Protein AF-A0A1C6EQI8-F1 (afdb_monomer)

Mean predicted aligned error: 7.01 Å

Radius of gyration: 15.71 Å; Cα contacts (8 Å, |Δi|>4): 217; chains: 1; bounding box: 36×32×49 Å

Secondary structure (DSSP, 8-state):
------------SEEEEEEEEEE--SSS-EEGGGEEEEEEETTEE--EE-B-STT-B--S--EE-TT-EEEEEEEEEES-SSSPEEEEEEE--TT---EEEEEE---

pLDDT: mean 83.48, std 13.17, range [39.66, 95.19]

Solvent-accessible surface area (backbone atoms only — not comparable to full-atom values): 6459 Å² total; per-residue (Å²): 136,85,84,76,84,78,80,83,84,72,88,54,73,46,72,50,76,47,76,41,85,46,66,36,82,51,95,54,68,45,62,35,67,40,42,47,78,49,42,30,42,92,95,37,80,41,50,77,51,70,40,90,55,102,80,54,19,64,42,51,72,50,76,32,49,60,68,36,70,49,81,36,27,39,27,36,46,25,78,48,77,73,54,46,40,34,40,35,38,33,37,70,45,91,90,54,80,50,76,50,77,46,80,42,78,52,128

Nearest PDB structures (foldseek):
  1gyv-assembly1_A  TM=5.375E-01  e=1.830E-01  Mus musculus
  1gyu-assembly1_A  TM=5.396E-01  e=2.147E-01  Mus musculus
  7sqc-assembly1_O0  TM=6.510E-01  e=5.914E-01  Chlamydomonas reinhardtii
  1jpe-assembly1_A  TM=4.301E-01  e=3.470E-01  Escherichia coli
  5jzw-assembly1_H  TM=2.082E-01  e=2.126E+00  Aeromonas hydrophila

Sequence (107 aa):
MKNKKVKLDKNCEGMTIITLEVKNKDVVDVELSNIDVYPYQNHKSAECFVTTQQREVTGMISNLQRGDKKDIKIGVALENLKSPLRLEFKNIDEFQQYQVTQNINLK

Foldseek 3Di:
DDDDPDDPDDDFPFKDKDKDKDWAQDPAKDQQVQKDKWKDWPNHTWDKDADPPPVHQPPSGDIAGHGDIDIHIIMTGHNDQQTWMKMWIFRNPPVDTDIDIDIGGHD

Structure (mmCIF, N/CA/C/O backbone):
data_AF-A0A1C6EQI8-F1
#
_entry.id   AF-A0A1C6EQI8-F1
#
loop_
_atom_site.group_PDB
_atom_site.id
_atom_site.type_symbol
_atom_site.label_atom_id
_atom_site.label_alt_id
_atom_site.label_comp_id
_atom_site.label_asym_id
_atom_site.label_entity_id
_atom_site.label_seq_id
_atom_site.pdbx_PDB_ins_code
_atom_site.Cartn_x
_atom_site.Cartn_y
_atom_site.Cartn_z
_atom_site.occupancy
_atom_site.B_iso_or_equiv
_atom_site.auth_seq_id
_atom_site.auth_comp_id
_atom_site.auth_asym_id
_atom_site.auth_atom_id
_atom_site.pdbx_PDB_model_num
ATOM 1 N N . MET A 1 1 ? 20.969 8.609 29.392 1.00 40.66 1 MET A N 1
ATOM 2 C CA . MET A 1 1 ? 20.024 8.287 28.297 1.00 40.66 1 MET A CA 1
ATOM 3 C C . MET A 1 1 ? 18.663 7.976 28.913 1.00 40.66 1 MET A C 1
ATOM 5 O O . MET A 1 1 ? 18.627 7.237 29.886 1.00 40.66 1 MET A O 1
ATOM 9 N N . LYS A 1 2 ? 17.567 8.593 28.444 1.00 39.66 2 LYS A N 1
ATOM 10 C CA . LYS A 1 2 ? 16.210 8.301 28.947 1.00 39.66 2 LYS A CA 1
ATOM 11 C C . LYS A 1 2 ? 15.626 7.134 28.153 1.00 39.66 2 LYS A C 1
ATOM 13 O O . LYS A 1 2 ? 15.386 7.278 26.958 1.00 39.66 2 LYS A O 1
ATOM 18 N N . ASN A 1 3 ? 15.361 6.016 28.819 1.00 45.09 3 ASN A N 1
ATOM 19 C CA . ASN A 1 3 ? 14.634 4.899 28.223 1.00 45.09 3 ASN A CA 1
ATOM 20 C C . ASN A 1 3 ? 13.166 5.315 28.040 1.00 45.09 3 ASN A C 1
ATOM 22 O O . ASN A 1 3 ? 12.425 5.448 29.016 1.00 45.09 3 ASN A O 1
ATOM 26 N N . LYS A 1 4 ? 12.741 5.556 26.794 1.00 51.41 4 LYS A N 1
ATOM 27 C CA . LYS A 1 4 ? 11.317 5.667 26.454 1.00 51.41 4 LYS A CA 1
ATOM 28 C C . LYS A 1 4 ? 10.734 4.256 26.458 1.00 51.41 4 LYS A C 1
ATOM 30 O O . LYS A 1 4 ? 11.191 3.402 25.706 1.00 51.41 4 LYS A O 1
ATOM 35 N N . LYS A 1 5 ? 9.721 4.011 27.293 1.00 52.22 5 LYS A N 1
ATOM 36 C CA . LYS A 1 5 ? 8.895 2.805 27.172 1.00 52.22 5 LYS A CA 1
ATOM 37 C C . LYS A 1 5 ? 8.176 2.868 25.825 1.00 52.22 5 LYS A C 1
ATOM 39 O O . LYS A 1 5 ? 7.342 3.747 25.619 1.00 52.22 5 LYS A O 1
ATOM 44 N N . VAL A 1 6 ? 8.521 1.960 24.922 1.00 52.28 6 VAL A N 1
ATOM 45 C CA . VAL A 1 6 ? 7.768 1.731 23.689 1.00 52.28 6 VAL A CA 1
ATOM 46 C C . VAL A 1 6 ? 6.554 0.893 24.081 1.00 52.28 6 VAL A C 1
ATOM 48 O O . VAL A 1 6 ? 6.705 -0.229 24.558 1.00 52.28 6 VAL A O 1
ATOM 51 N N . LYS A 1 7 ? 5.351 1.463 23.970 1.00 52.03 7 LYS A N 1
ATOM 52 C CA . LYS A 1 7 ? 4.114 0.682 24.063 1.00 52.03 7 LYS A CA 1
ATOM 53 C C . LYS A 1 7 ? 3.951 -0.055 22.738 1.00 52.03 7 LYS A C 1
ATOM 55 O O . LYS A 1 7 ? 3.842 0.597 21.707 1.00 52.03 7 LYS A O 1
ATOM 60 N N . LEU A 1 8 ? 3.972 -1.381 22.794 1.00 53.94 8 LEU A N 1
ATOM 61 C CA . LEU A 1 8 ? 3.754 -2.251 21.635 1.00 53.94 8 LEU A CA 1
ATOM 62 C C . LEU A 1 8 ? 2.263 -2.559 21.417 1.00 53.94 8 LEU A C 1
ATOM 64 O O . LEU A 1 8 ? 1.874 -2.953 20.324 1.00 53.94 8 LEU A O 1
ATOM 68 N N . ASP A 1 9 ? 1.424 -2.323 22.429 1.00 57.12 9 ASP A N 1
ATOM 69 C CA . ASP A 1 9 ? -0.009 -2.601 22.368 1.00 57.12 9 ASP A CA 1
ATOM 70 C C . ASP A 1 9 ? -0.766 -1.405 21.790 1.00 57.12 9 ASP A C 1
ATOM 72 O O . ASP A 1 9 ? -1.254 -0.529 22.516 1.00 57.12 9 ASP A O 1
ATOM 76 N N . LYS A 1 10 ? -0.858 -1.354 20.462 1.00 60.16 10 LYS A N 1
ATOM 77 C CA . LYS A 1 10 ? -1.905 -0.584 19.795 1.00 60.16 10 LYS A CA 1
ATOM 78 C C . LYS A 1 10 ? -3.074 -1.533 19.552 1.00 60.16 10 LYS A C 1
ATOM 80 O O . LYS A 1 10 ? -2.949 -2.501 18.808 1.00 60.16 10 LYS A O 1
ATOM 85 N N . ASN A 1 11 ? -4.200 -1.273 20.211 1.00 65.88 11 ASN A N 1
ATOM 86 C CA . ASN A 1 11 ? -5.418 -2.053 20.010 1.00 65.88 11 ASN A CA 1
ATOM 87 C C . ASN A 1 11 ? -5.912 -1.816 18.575 1.00 65.88 11 ASN A C 1
ATOM 89 O O . ASN A 1 11 ? -6.409 -0.733 18.272 1.00 65.88 11 ASN A O 1
ATOM 93 N N . CYS A 1 12 ? -5.746 -2.805 17.698 1.00 72.44 12 CYS A N 1
ATOM 94 C CA . CYS A 1 12 ? -6.400 -2.848 16.393 1.00 72.44 12 CYS A CA 1
ATOM 95 C C . CYS A 1 12 ? -7.625 -3.768 16.481 1.00 72.44 12 CYS A C 1
ATOM 97 O O . CYS A 1 12 ? -7.609 -4.762 17.207 1.00 72.44 12 CYS A O 1
ATOM 99 N N . GLU A 1 13 ? -8.697 -3.434 15.761 1.00 82.25 13 GLU A N 1
ATOM 100 C CA . GLU A 1 13 ? -9.879 -4.303 15.655 1.00 82.25 13 GLU A CA 1
ATOM 101 C C . GLU A 1 13 ? -9.601 -5.518 14.759 1.00 82.25 13 GLU A C 1
ATOM 103 O O . GLU A 1 13 ? -10.235 -6.563 14.895 1.00 82.25 13 GLU A O 1
ATOM 108 N N . GLY A 1 14 ? -8.630 -5.401 13.853 1.00 86.94 14 GLY A N 1
ATOM 109 C CA . GLY A 1 14 ? -8.151 -6.515 13.053 1.00 86.94 14 GLY A CA 1
ATOM 110 C C . GLY A 1 14 ? -7.062 -6.110 12.074 1.00 86.94 14 GLY A C 1
ATOM 111 O O . GLY A 1 14 ? -6.417 -5.072 12.210 1.00 86.94 14 GLY A O 1
ATOM 112 N N . MET A 1 15 ? -6.858 -6.951 11.066 1.00 87.56 15 MET A N 1
ATOM 113 C CA . MET A 1 15 ? -5.860 -6.739 10.026 1.00 87.56 15 MET A CA 1
ATOM 114 C C . MET A 1 15 ? -6.402 -7.173 8.670 1.00 87.56 15 MET A C 1
ATOM 116 O O . MET A 1 15 ? -7.184 -8.120 8.581 1.00 87.56 15 MET A O 1
ATOM 120 N N . THR A 1 16 ? -5.934 -6.520 7.613 1.00 88.88 16 THR A N 1
ATOM 121 C CA . THR A 1 16 ? -6.184 -6.945 6.235 1.00 88.88 16 THR A CA 1
ATOM 122 C C . THR A 1 16 ? -4.880 -7.046 5.455 1.00 88.88 16 THR A C 1
ATOM 124 O O . THR A 1 16 ? -3.876 -6.430 5.816 1.00 88.88 16 THR A O 1
ATOM 127 N N . ILE A 1 17 ? -4.894 -7.850 4.393 1.00 90.94 17 ILE A N 1
ATOM 128 C CA . ILE A 1 17 ? -3.792 -7.961 3.439 1.00 90.94 17 ILE A CA 1
ATOM 129 C C . ILE A 1 17 ? -4.303 -7.486 2.092 1.00 90.94 17 ILE A C 1
ATOM 131 O O . ILE A 1 17 ? -5.291 -7.996 1.568 1.00 90.94 17 ILE A O 1
ATOM 135 N N . ILE A 1 18 ? -3.589 -6.527 1.527 1.00 90.44 18 ILE A N 1
ATOM 136 C CA . ILE A 1 18 ? -3.889 -5.919 0.242 1.00 90.44 18 ILE A CA 1
ATOM 137 C C . ILE A 1 18 ? -2.890 -6.484 -0.746 1.00 90.44 18 ILE A C 1
ATOM 139 O O . ILE A 1 18 ? -1.686 -6.397 -0.517 1.00 90.44 18 ILE A O 1
ATOM 143 N N . THR A 1 19 ? -3.392 -7.082 -1.822 1.00 91.50 19 THR A N 1
ATOM 144 C CA . THR A 1 19 ? -2.55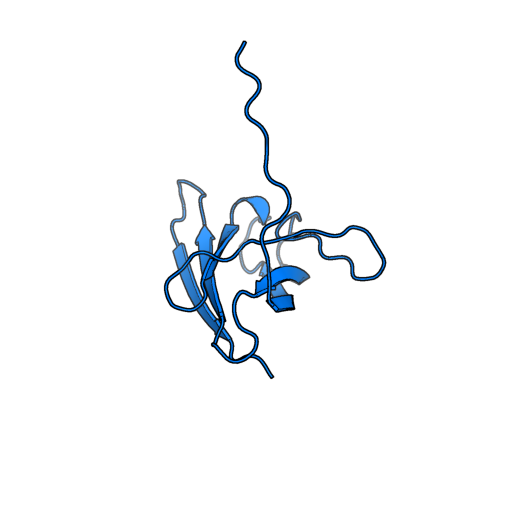3 -7.559 -2.924 1.00 91.50 19 THR A CA 1
ATOM 145 C C . THR A 1 19 ? -2.622 -6.545 -4.055 1.00 91.50 19 THR A C 1
ATOM 147 O O . THR A 1 19 ? -3.710 -6.179 -4.495 1.00 91.50 19 THR A O 1
ATOM 150 N N . LEU A 1 20 ? -1.460 -6.074 -4.487 1.00 90.06 20 LEU A N 1
ATOM 151 C CA . LEU A 1 20 ? -1.274 -5.096 -5.545 1.00 90.06 20 LEU A CA 1
ATOM 152 C C . LEU A 1 20 ? -0.588 -5.780 -6.715 1.00 90.06 20 LEU A C 1
ATOM 154 O O . LEU A 1 20 ? 0.493 -6.336 -6.555 1.00 90.06 20 LEU A O 1
ATOM 158 N N . GLU A 1 21 ? -1.188 -5.691 -7.891 1.00 92.75 21 GLU A N 1
ATOM 159 C CA . GLU A 1 21 ? -0.509 -6.041 -9.128 1.00 92.75 21 GLU A CA 1
ATOM 160 C C . GLU A 1 21 ? 0.310 -4.832 -9.591 1.00 92.75 21 GLU A C 1
ATOM 162 O O . GLU A 1 21 ? -0.252 -3.802 -9.972 1.00 92.75 21 GLU A O 1
ATOM 167 N N . VAL A 1 22 ? 1.636 -4.946 -9.562 1.00 91.00 22 VAL A N 1
ATOM 168 C CA . VAL A 1 22 ? 2.545 -3.869 -9.967 1.00 91.00 22 VAL A CA 1
ATOM 169 C C . VAL A 1 22 ? 3.253 -4.259 -11.253 1.00 91.00 22 VAL A C 1
ATOM 171 O O . VAL A 1 22 ? 3.766 -5.370 -11.377 1.00 91.00 22 VAL A O 1
ATOM 174 N N . LYS A 1 23 ? 3.281 -3.340 -12.221 1.00 93.25 23 LYS A N 1
ATOM 175 C CA . LYS A 1 23 ? 3.935 -3.534 -13.516 1.00 93.25 23 LYS A CA 1
ATOM 176 C C . LYS A 1 23 ? 4.857 -2.366 -13.829 1.00 93.25 23 LYS A C 1
ATOM 178 O O . LYS A 1 23 ? 4.387 -1.230 -13.888 1.00 93.25 23 LYS A O 1
ATOM 183 N N . ASN A 1 24 ? 6.121 -2.658 -14.122 1.00 92.12 24 ASN A N 1
ATOM 184 C CA . ASN A 1 24 ? 7.048 -1.656 -14.631 1.00 92.12 24 ASN A CA 1
ATOM 185 C C . ASN A 1 24 ? 6.804 -1.440 -16.136 1.00 92.12 24 ASN A C 1
ATOM 187 O O . ASN A 1 24 ? 6.933 -2.360 -16.950 1.00 92.12 24 ASN A O 1
ATOM 191 N N . LYS A 1 25 ? 6.407 -0.218 -16.499 1.00 90.75 25 LYS A N 1
ATOM 192 C CA . LYS A 1 25 ? 6.201 0.212 -17.891 1.00 90.75 25 LYS A CA 1
ATOM 193 C C . 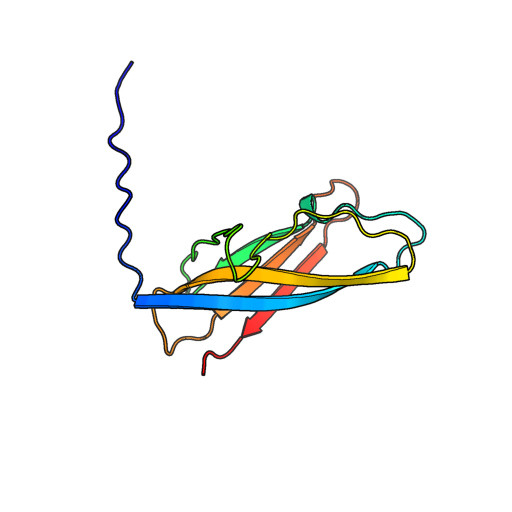LYS A 1 25 ? 7.291 1.161 -18.389 1.00 90.75 25 LYS A C 1
ATOM 195 O O . LYS A 1 25 ? 7.246 1.539 -19.559 1.00 90.75 25 LYS A O 1
ATOM 200 N N . ASP A 1 26 ? 8.232 1.533 -17.532 1.00 86.94 26 ASP A N 1
ATOM 201 C CA . ASP A 1 26 ? 9.328 2.415 -1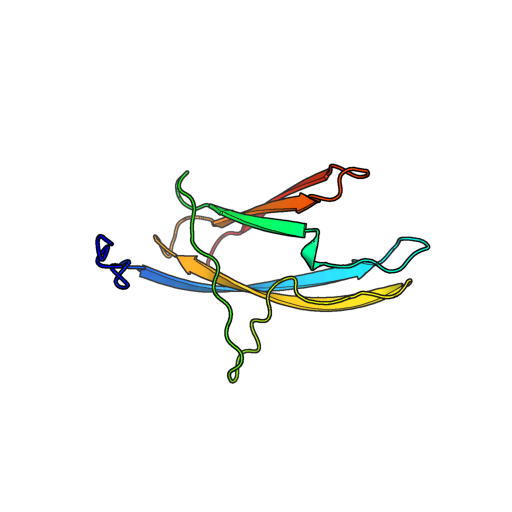7.885 1.00 86.94 26 ASP A CA 1
ATOM 202 C C . ASP A 1 26 ? 10.382 1.699 -18.723 1.00 86.94 26 ASP A C 1
ATOM 204 O O . ASP A 1 26 ? 10.382 0.480 -18.917 1.00 86.94 26 ASP A O 1
ATOM 208 N N . VAL A 1 27 ? 11.283 2.500 -19.283 1.00 89.62 27 VAL A N 1
ATOM 209 C CA . VAL A 1 27 ? 12.421 2.008 -20.063 1.00 89.62 27 VAL A CA 1
ATOM 210 C C . VAL A 1 27 ? 13.588 1.552 -19.183 1.00 89.62 27 VAL A C 1
ATOM 212 O O . VAL A 1 27 ? 14.495 0.903 -19.700 1.00 89.62 27 VAL A O 1
ATOM 215 N N . VAL A 1 28 ? 13.545 1.868 -17.886 1.00 89.94 28 VAL A N 1
ATOM 216 C CA . VAL A 1 28 ? 14.552 1.530 -16.873 1.00 89.94 28 VAL A CA 1
ATOM 217 C C . VAL A 1 28 ? 13.948 0.681 -15.758 1.00 89.94 28 VAL A C 1
ATOM 219 O O . VAL A 1 28 ? 12.727 0.617 -15.597 1.00 89.94 28 VAL A O 1
ATOM 222 N N . ASP A 1 29 ? 14.816 0.035 -14.987 1.00 90.69 29 ASP A N 1
ATOM 223 C CA . ASP A 1 29 ? 14.430 -0.705 -13.790 1.00 90.69 29 ASP A CA 1
ATOM 224 C C . ASP A 1 29 ? 13.893 0.255 -12.719 1.00 90.69 29 ASP A C 1
ATOM 226 O O . ASP A 1 29 ? 14.377 1.378 -12.574 1.00 90.69 29 ASP A O 1
ATOM 230 N N . VAL A 1 30 ? 12.889 -0.199 -11.967 1.00 89.25 30 VAL A N 1
ATOM 231 C CA . VAL A 1 30 ? 12.248 0.583 -10.904 1.00 89.25 30 VAL A CA 1
ATOM 232 C C . VAL A 1 30 ? 12.449 -0.117 -9.572 1.00 89.25 30 VAL A C 1
ATOM 234 O O . VAL A 1 30 ? 12.087 -1.285 -9.407 1.00 89.25 30 VAL A O 1
ATOM 237 N N . GLU A 1 31 ? 12.985 0.622 -8.608 1.00 91.06 31 GLU A N 1
ATOM 238 C CA . GLU A 1 31 ? 13.027 0.205 -7.216 1.00 91.06 31 GLU A CA 1
ATOM 239 C C . GLU A 1 31 ? 11.735 0.636 -6.518 1.00 91.06 31 GLU A C 1
ATOM 241 O O . GLU A 1 31 ? 11.415 1.819 -6.410 1.00 91.06 31 GLU A O 1
ATOM 246 N N . LEU A 1 32 ? 10.966 -0.338 -6.036 1.00 90.31 32 LEU A N 1
ATOM 247 C CA . LEU A 1 32 ? 9.672 -0.066 -5.415 1.00 90.31 32 LEU A CA 1
ATOM 248 C C . LEU A 1 32 ? 9.783 0.549 -4.023 1.00 90.31 32 LEU A C 1
ATOM 250 O O . LEU A 1 32 ? 8.795 1.104 -3.547 1.00 90.31 32 LEU A O 1
ATOM 254 N 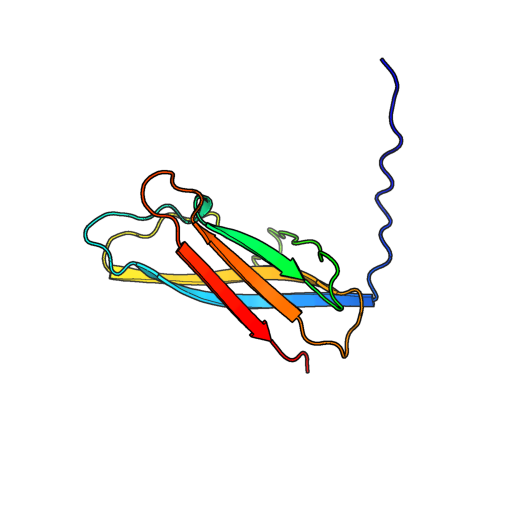N . SER A 1 33 ? 10.962 0.499 -3.398 1.00 89.81 33 SER A N 1
ATOM 255 C CA . SER A 1 33 ? 11.204 1.142 -2.103 1.00 89.81 33 SER A CA 1
ATOM 256 C C . SER A 1 33 ? 11.093 2.672 -2.192 1.00 89.81 33 SER A C 1
ATOM 258 O O . SER A 1 33 ? 10.831 3.318 -1.183 1.00 89.81 33 SER A O 1
ATOM 260 N N . ASN A 1 34 ? 11.166 3.236 -3.405 1.00 90.25 34 ASN A N 1
ATOM 261 C CA . ASN A 1 34 ? 10.896 4.647 -3.684 1.00 90.25 34 ASN A CA 1
ATOM 262 C C . ASN A 1 34 ? 9.398 4.996 -3.681 1.00 90.25 34 ASN A C 1
ATOM 264 O O . ASN A 1 34 ? 9.039 6.149 -3.908 1.00 90.25 34 ASN A O 1
ATOM 268 N N . ILE A 1 35 ? 8.503 4.030 -3.458 1.00 90.12 35 ILE A N 1
ATOM 269 C CA . ILE A 1 35 ? 7.061 4.263 -3.361 1.00 90.12 35 ILE A CA 1
ATOM 270 C C . ILE A 1 35 ? 6.622 4.050 -1.915 1.00 90.12 35 ILE A C 1
ATOM 272 O O . ILE A 1 35 ? 6.427 2.920 -1.458 1.00 90.12 35 ILE A O 1
ATOM 276 N N . ASP A 1 36 ? 6.386 5.155 -1.218 1.00 91.25 36 ASP A N 1
ATOM 277 C CA . ASP A 1 36 ? 5.791 5.128 0.109 1.00 91.25 36 ASP A CA 1
ATOM 278 C C . ASP A 1 36 ? 4.306 4.776 0.033 1.00 91.25 36 ASP A C 1
ATOM 280 O O . ASP A 1 36 ? 3.582 5.203 -0.873 1.00 91.25 36 ASP A O 1
ATOM 284 N N . VAL A 1 37 ? 3.840 4.039 1.043 1.00 92.00 37 VAL A N 1
ATOM 285 C CA . VAL A 1 37 ? 2.437 3.645 1.189 1.00 92.00 37 VAL A CA 1
ATOM 286 C C . VAL A 1 37 ? 1.895 4.155 2.513 1.00 92.00 37 VAL A C 1
ATOM 288 O O . VAL A 1 37 ? 2.329 3.727 3.582 1.00 92.00 37 VAL A O 1
ATOM 291 N N . TYR A 1 38 ? 0.896 5.028 2.430 1.00 93.38 38 TYR A N 1
ATOM 292 C CA . TYR A 1 38 ? 0.235 5.636 3.575 1.00 93.38 38 TYR A CA 1
ATOM 293 C C . TYR A 1 38 ? -1.214 5.148 3.662 1.00 93.38 38 TYR A C 1
ATOM 295 O O . TYR A 1 38 ? -2.067 5.580 2.878 1.00 93.38 38 TYR A O 1
ATOM 303 N N . PRO A 1 39 ? -1.523 4.230 4.589 1.00 93.44 39 PRO A N 1
ATOM 304 C CA . PRO A 1 39 ? -2.887 3.793 4.818 1.00 93.44 39 PRO A CA 1
ATOM 305 C C . PRO A 1 39 ? -3.611 4.746 5.779 1.00 93.44 39 PRO A C 1
ATOM 307 O O . PRO A 1 39 ? -3.052 5.216 6.772 1.00 93.44 39 PRO A O 1
ATOM 310 N N . TYR A 1 40 ? -4.891 4.990 5.518 1.00 93.69 40 TYR A N 1
ATOM 311 C CA . TYR A 1 40 ? -5.759 5.816 6.347 1.00 93.69 40 TYR A CA 1
ATOM 312 C C . TYR A 1 40 ? -7.126 5.174 6.534 1.00 93.69 40 TYR A C 1
ATOM 314 O O . TYR A 1 40 ? -7.738 4.691 5.582 1.00 93.69 40 TYR A O 1
ATOM 322 N N . GLN A 1 41 ? -7.658 5.263 7.747 1.00 91.06 41 GLN A N 1
ATOM 323 C CA . GLN A 1 41 ? -9.024 4.867 8.058 1.00 91.06 41 GLN A CA 1
ATOM 324 C C . GLN A 1 41 ? -9.670 5.923 8.952 1.00 91.06 41 GLN A C 1
ATOM 326 O O . GLN A 1 41 ? -9.042 6.422 9.881 1.00 91.06 41 GLN A O 1
ATOM 331 N N .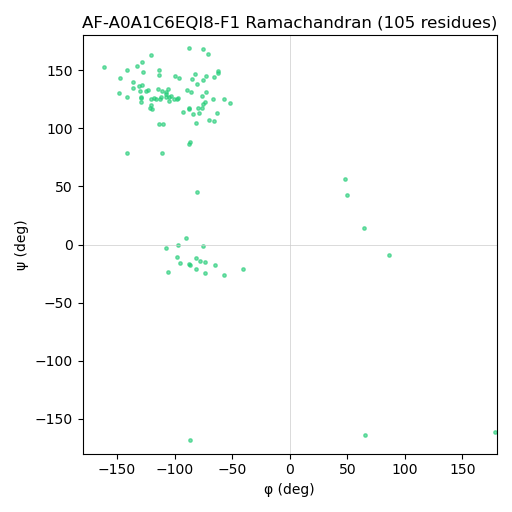 ASN A 1 42 ? -10.914 6.310 8.650 1.00 87.50 42 ASN A N 1
ATOM 332 C CA . ASN A 1 42 ? -11.645 7.338 9.407 1.00 87.50 42 ASN A CA 1
ATOM 333 C C . ASN A 1 42 ? -10.832 8.635 9.626 1.00 87.50 42 ASN A C 1
ATOM 335 O O . ASN A 1 42 ? -10.823 9.199 10.718 1.00 87.50 42 ASN A O 1
ATOM 339 N N . HIS A 1 43 ? -10.126 9.089 8.583 1.00 85.31 43 HIS A N 1
ATOM 340 C CA . HIS A 1 43 ? -9.250 10.272 8.593 1.00 85.31 43 HIS A CA 1
ATOM 341 C C . HIS A 1 43 ? -8.019 10.187 9.516 1.00 85.31 43 HIS A C 1
ATOM 343 O O . HIS A 1 43 ? -7.367 11.201 9.758 1.00 85.31 43 HIS A O 1
ATOM 349 N N . LYS A 1 44 ? -7.666 8.993 10.001 1.00 89.06 44 LYS A N 1
ATOM 350 C CA . LYS A 1 44 ? -6.459 8.736 10.796 1.00 89.06 44 LYS A CA 1
ATOM 351 C C . LYS A 1 44 ? -5.498 7.838 10.035 1.00 89.06 44 LYS A C 1
ATOM 353 O O . LYS A 1 44 ? -5.932 7.007 9.243 1.00 89.06 44 LYS A O 1
ATOM 358 N N . SER A 1 45 ? -4.201 7.996 10.284 1.00 90.56 45 SER A N 1
ATOM 359 C CA . SER A 1 45 ? -3.173 7.097 9.757 1.00 90.56 45 SER A CA 1
ATOM 360 C C . SER A 1 45 ? -3.318 5.706 10.376 1.00 90.56 45 SER A C 1
ATOM 362 O O . SER A 1 45 ? -3.278 5.570 11.603 1.00 90.56 45 SER A O 1
ATOM 364 N N . ALA A 1 46 ? -3.437 4.689 9.533 1.00 88.75 46 ALA A N 1
ATOM 365 C CA . ALA A 1 46 ? -3.290 3.297 9.928 1.00 88.75 46 ALA A CA 1
ATOM 366 C C . ALA A 1 46 ? -1.809 2.881 9.857 1.00 88.75 46 ALA A C 1
ATOM 368 O O . ALA A 1 46 ? -0.965 3.613 9.341 1.00 88.75 46 ALA A O 1
ATOM 369 N N . GLU A 1 47 ? -1.479 1.712 10.397 1.00 87.62 47 GLU A N 1
ATOM 370 C CA . GLU A 1 47 ? -0.110 1.188 10.378 1.00 87.62 47 GLU A CA 1
ATOM 371 C C . GLU A 1 47 ? 0.015 0.049 9.369 1.00 87.62 47 GLU A C 1
ATOM 373 O O . GLU A 1 47 ? -0.824 -0.856 9.326 1.00 87.62 47 GLU A O 1
ATOM 378 N N . CYS A 1 48 ? 1.078 0.093 8.564 1.00 86.44 48 CYS A N 1
ATOM 379 C CA . CYS A 1 48 ? 1.489 -1.027 7.729 1.00 86.44 48 CYS A CA 1
ATOM 380 C C . CYS A 1 48 ? 2.312 -2.023 8.553 1.00 86.44 48 CYS A C 1
ATOM 382 O O . CYS A 1 48 ? 3.099 -1.629 9.413 1.00 86.44 48 CYS A O 1
ATOM 384 N N . PHE A 1 49 ? 2.190 -3.310 8.243 1.00 82.69 49 PHE A N 1
ATOM 385 C CA . PHE A 1 49 ? 3.046 -4.353 8.798 1.00 82.69 49 PHE A CA 1
ATOM 386 C C . PHE A 1 49 ? 3.554 -5.290 7.704 1.00 82.69 49 PHE A C 1
ATOM 388 O O . PHE A 1 49 ? 2.914 -5.493 6.670 1.00 82.69 49 PHE A O 1
ATOM 395 N N . VAL A 1 50 ? 4.712 -5.888 7.971 1.00 77.69 50 VAL A N 1
ATOM 396 C CA . VAL A 1 50 ? 5.340 -6.911 7.133 1.00 77.69 50 VAL A CA 1
ATOM 397 C C . VAL A 1 50 ? 5.366 -8.237 7.886 1.00 77.69 50 VAL A C 1
ATOM 399 O O . VAL A 1 50 ? 5.506 -8.269 9.108 1.00 77.69 50 VAL A O 1
ATOM 402 N N . THR A 1 51 ? 5.220 -9.347 7.169 1.00 73.25 51 THR A N 1
ATOM 403 C CA . THR A 1 51 ? 5.414 -10.688 7.726 1.00 73.25 51 THR A CA 1
ATOM 404 C C . THR A 1 51 ? 6.108 -11.581 6.712 1.00 73.25 51 THR A C 1
ATOM 406 O O . THR A 1 51 ? 5.659 -11.733 5.578 1.00 73.25 51 THR A O 1
ATOM 409 N N . THR A 1 52 ? 7.206 -12.193 7.146 1.00 63.56 52 THR A N 1
ATOM 410 C CA . THR A 1 52 ? 8.003 -13.150 6.367 1.00 63.56 52 THR A CA 1
ATOM 411 C C . THR A 1 52 ? 7.535 -14.598 6.554 1.00 63.56 52 THR A C 1
ATOM 413 O O . THR A 1 52 ? 8.172 -15.521 6.060 1.00 63.56 52 THR A O 1
ATOM 416 N N . GLN A 1 53 ? 6.431 -14.816 7.278 1.00 67.44 53 GLN A N 1
ATOM 417 C CA .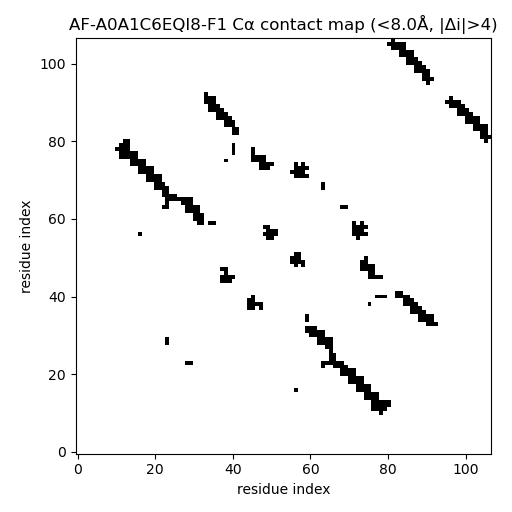 GLN A 1 53 ? 5.815 -16.135 7.461 1.00 67.44 53 GLN A CA 1
ATOM 418 C C . GLN A 1 53 ? 4.838 -16.452 6.310 1.00 67.44 53 GLN A C 1
ATOM 420 O O . GLN A 1 53 ? 4.796 -15.733 5.318 1.00 67.44 53 GLN A O 1
ATOM 425 N N . GLN A 1 54 ? 4.018 -17.503 6.457 1.00 62.59 54 GLN A N 1
ATOM 426 C CA . GLN A 1 54 ? 3.140 -18.135 5.445 1.00 62.59 54 GLN A CA 1
ATOM 427 C C . GLN A 1 54 ? 2.374 -17.221 4.463 1.00 62.59 54 GLN A C 1
ATOM 429 O O . GLN A 1 54 ? 1.912 -17.700 3.433 1.00 62.59 54 GLN A O 1
ATOM 434 N N . ARG A 1 55 ? 2.166 -15.936 4.778 1.00 64.88 55 ARG A N 1
ATOM 435 C CA . ARG A 1 55 ? 1.408 -14.997 3.937 1.00 64.88 55 ARG A CA 1
ATOM 436 C C . ARG A 1 55 ? 2.272 -14.101 3.041 1.00 64.88 55 ARG A C 1
ATOM 438 O O . ARG A 1 55 ? 1.694 -13.467 2.158 1.00 64.88 55 ARG A O 1
ATOM 445 N N . GLU A 1 56 ? 3.595 -14.084 3.240 1.00 78.50 56 GLU A N 1
ATOM 446 C CA . GLU A 1 56 ? 4.589 -13.329 2.453 1.00 78.50 56 GLU A CA 1
ATOM 447 C C . GLU A 1 56 ? 4.190 -11.862 2.227 1.00 78.50 56 GLU A C 1
ATOM 449 O O . GLU A 1 56 ? 4.055 -11.381 1.103 1.00 78.50 56 GLU A O 1
ATOM 454 N N . VAL A 1 57 ? 3.954 -11.136 3.319 1.00 81.88 57 VAL A N 1
ATOM 455 C CA . VAL A 1 57 ? 3.668 -9.699 3.270 1.00 81.88 57 VAL A CA 1
ATOM 456 C C . VAL A 1 57 ? 5.000 -8.962 3.285 1.00 81.88 57 VAL A C 1
ATOM 458 O O . VAL A 1 57 ? 5.534 -8.643 4.347 1.00 81.88 57 VAL A O 1
ATOM 461 N N . THR A 1 58 ? 5.559 -8.748 2.099 1.00 79.06 58 THR A N 1
ATOM 462 C CA . THR A 1 58 ? 6.894 -8.160 1.921 1.00 79.06 58 THR A CA 1
ATOM 463 C C . THR A 1 58 ? 6.886 -6.635 1.885 1.00 79.06 58 THR A C 1
ATOM 465 O O . THR A 1 58 ? 7.936 -6.024 2.053 1.00 79.06 58 THR A O 1
ATOM 468 N N . GLY A 1 59 ? 5.728 -6.007 1.651 1.00 84.25 59 GLY A N 1
ATOM 469 C CA . GLY A 1 59 ? 5.664 -4.577 1.353 1.00 84.25 59 GLY A CA 1
ATOM 470 C C . GLY A 1 59 ? 6.338 -4.225 0.020 1.00 84.25 59 GLY A C 1
ATOM 471 O O . GLY A 1 59 ? 6.607 -5.101 -0.807 1.00 84.25 59 GLY A O 1
ATOM 472 N N . MET A 1 60 ? 6.626 -2.937 -0.180 1.00 86.69 60 MET A N 1
ATOM 473 C CA . MET A 1 60 ? 7.212 -2.380 -1.410 1.00 86.69 60 MET A CA 1
ATOM 474 C C . MET A 1 60 ? 8.740 -2.571 -1.484 1.00 86.69 60 MET A C 1
ATOM 476 O O . MET A 1 60 ? 9.480 -1.652 -1.803 1.00 86.69 60 MET A O 1
ATOM 480 N N . ILE A 1 61 ? 9.238 -3.769 -1.166 1.00 85.38 61 ILE A N 1
ATOM 481 C CA . ILE A 1 61 ? 10.677 -4.079 -1.134 1.00 85.38 61 ILE A CA 1
ATOM 482 C C . ILE A 1 61 ? 10.999 -5.036 -2.288 1.00 85.38 61 ILE A C 1
ATOM 484 O O . ILE A 1 61 ? 11.061 -6.253 -2.116 1.00 85.38 61 ILE A O 1
ATOM 488 N N . SER A 1 62 ? 11.118 -4.498 -3.503 1.00 86.69 62 SER A N 1
ATOM 489 C CA . SER A 1 62 ? 11.512 -5.257 -4.698 1.00 86.69 62 SER A CA 1
ATOM 490 C C . SER A 1 62 ? 11.991 -4.316 -5.800 1.00 86.69 62 SE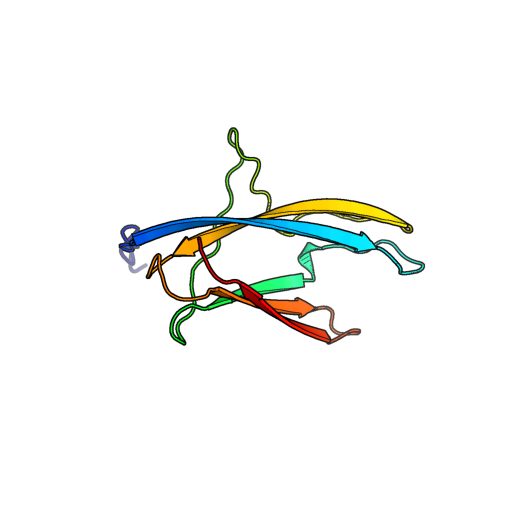R A C 1
ATOM 492 O O . SER A 1 62 ? 11.507 -3.193 -5.908 1.00 86.69 62 SER A O 1
ATOM 494 N N . ASN A 1 63 ? 12.859 -4.827 -6.669 1.00 90.88 63 ASN A N 1
ATOM 495 C CA . ASN A 1 63 ? 13.160 -4.210 -7.958 1.00 90.88 63 ASN A CA 1
ATOM 496 C C . ASN A 1 63 ? 12.303 -4.865 -9.041 1.00 90.88 63 ASN A C 1
ATOM 498 O O . ASN A 1 63 ? 12.033 -6.068 -8.961 1.00 90.88 63 ASN A O 1
ATOM 502 N N . LEU A 1 64 ? 11.856 -4.078 -10.016 1.00 92.81 64 LEU A N 1
ATOM 503 C CA . LEU A 1 64 ? 11.146 -4.550 -11.201 1.00 92.81 64 LEU A CA 1
ATOM 504 C C . LEU A 1 64 ? 11.927 -4.150 -12.443 1.00 92.81 64 LEU A C 1
ATOM 506 O O . LEU A 1 64 ? 12.101 -2.956 -12.704 1.00 92.81 64 LEU A O 1
ATOM 510 N N . GLN A 1 65 ? 12.347 -5.138 -13.227 1.00 94.44 65 GLN A N 1
ATOM 511 C CA . GLN A 1 65 ? 12.964 -4.874 -14.517 1.00 94.44 65 GLN A CA 1
ATOM 512 C C . GLN A 1 65 ? 11.925 -4.359 -15.506 1.00 94.44 65 GLN A C 1
ATOM 514 O O . GLN A 1 65 ? 10.711 -4.483 -15.308 1.00 94.44 65 GLN A O 1
ATOM 519 N N . ARG A 1 66 ? 12.395 -3.764 -16.599 1.00 92.19 66 ARG A N 1
ATOM 520 C CA . ARG A 1 66 ? 11.513 -3.312 -17.676 1.00 92.19 66 ARG A CA 1
ATOM 521 C C . ARG A 1 66 ? 10.570 -4.429 -18.140 1.00 92.19 66 ARG A C 1
ATOM 523 O O . ARG A 1 66 ? 11.002 -5.452 -18.663 1.00 92.19 66 ARG A O 1
ATOM 530 N N . GLY A 1 67 ? 9.266 -4.166 -18.057 1.00 92.62 67 GLY A N 1
ATOM 531 C CA . GLY A 1 67 ? 8.220 -5.093 -18.491 1.00 92.62 67 GLY A CA 1
ATOM 532 C C . GLY A 1 67 ? 7.793 -6.109 -17.432 1.00 92.62 67 GLY A C 1
ATOM 533 O O . GLY A 1 67 ? 6.764 -6.762 -17.638 1.00 92.62 67 GLY A O 1
ATOM 534 N N . ASP A 1 68 ? 8.505 -6.194 -16.305 1.00 94.94 68 ASP A N 1
ATOM 535 C CA . ASP A 1 68 ? 8.151 -7.084 -15.207 1.00 94.94 68 ASP A CA 1
ATOM 536 C C . ASP A 1 68 ? 6.794 -6.728 -14.611 1.00 94.94 68 ASP A C 1
ATOM 538 O O . ASP A 1 68 ? 6.380 -5.565 -14.525 1.00 94.94 68 ASP A O 1
ATOM 542 N N . LYS A 1 69 ? 6.119 -7.777 -14.148 1.00 93.94 69 LYS A N 1
ATOM 543 C CA . LYS A 1 69 ? 4.891 -7.709 -13.369 1.00 93.94 69 LYS A CA 1
ATOM 544 C C . LYS A 1 69 ? 5.043 -8.593 -12.140 1.00 93.94 69 LYS A C 1
ATOM 546 O O . LYS A 1 69 ? 5.520 -9.721 -12.248 1.00 93.94 69 LYS A O 1
ATOM 551 N N . LYS A 1 70 ? 4.604 -8.095 -10.987 1.00 92.06 70 LYS A N 1
ATOM 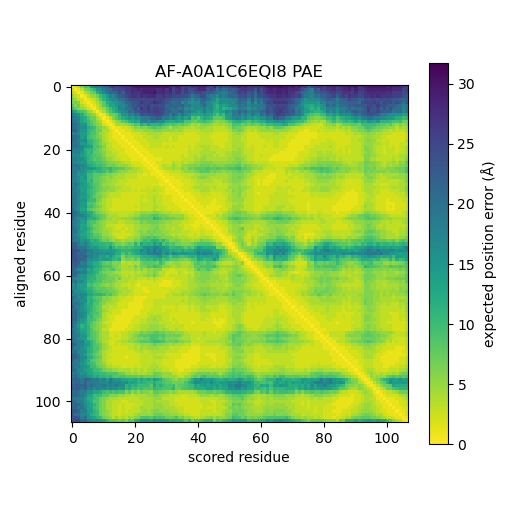552 C CA . LYS A 1 70 ? 4.680 -8.812 -9.716 1.00 92.06 70 LYS A CA 1
ATOM 553 C C . LYS A 1 70 ? 3.505 -8.461 -8.817 1.00 92.06 70 LYS A C 1
ATOM 555 O O . LYS A 1 70 ? 3.094 -7.303 -8.753 1.00 92.06 70 LYS A O 1
ATOM 560 N N . ASP A 1 71 ? 3.028 -9.460 -8.087 1.00 92.69 71 ASP A N 1
ATOM 561 C CA . ASP A 1 71 ? 2.063 -9.258 -7.015 1.00 92.69 71 ASP A CA 1
ATOM 562 C C . ASP A 1 71 ? 2.792 -8.904 -5.719 1.00 92.69 71 ASP A C 1
ATOM 564 O O . ASP A 1 71 ? 3.748 -9.571 -5.315 1.00 92.69 71 ASP A O 1
ATOM 568 N N . ILE A 1 72 ? 2.327 -7.849 -5.059 1.00 90.62 72 ILE A N 1
ATOM 569 C CA . ILE A 1 72 ? 2.903 -7.324 -3.824 1.00 90.62 72 ILE A CA 1
ATOM 570 C C . ILE A 1 72 ? 1.839 -7.304 -2.752 1.00 90.62 72 ILE A C 1
ATOM 572 O O . ILE A 1 72 ? 0.728 -6.830 -2.972 1.00 90.62 72 ILE A O 1
ATOM 576 N N . LYS A 1 73 ? 2.189 -7.799 -1.568 1.00 91.75 73 LYS A N 1
ATOM 577 C CA . LYS A 1 73 ? 1.280 -7.845 -0.428 1.00 91.75 73 LYS A CA 1
ATOM 578 C C . LYS A 1 73 ? 1.678 -6.819 0.620 1.00 91.75 73 LYS A C 1
ATOM 580 O O . LYS A 1 73 ? 2.825 -6.796 1.069 1.00 91.75 73 LYS A O 1
ATOM 585 N N . ILE A 1 74 ? 0.703 -6.023 1.043 1.00 90.50 74 ILE A N 1
ATOM 586 C CA . ILE A 1 74 ? 0.829 -5.031 2.114 1.00 90.50 74 ILE A CA 1
ATOM 587 C C . ILE A 1 74 ? -0.167 -5.379 3.215 1.00 90.50 74 ILE A C 1
ATOM 589 O O . ILE A 1 74 ? -1.361 -5.533 2.960 1.00 90.50 74 ILE A O 1
ATOM 593 N N . GLY A 1 75 ? 0.328 -5.527 4.439 1.00 89.75 75 GLY A N 1
ATOM 594 C CA . GLY A 1 75 ? -0.489 -5.745 5.622 1.00 89.75 75 GLY A CA 1
ATOM 595 C C . GLY A 1 75 ? -0.862 -4.405 6.228 1.00 89.75 75 GLY A C 1
ATOM 596 O O . GLY A 1 75 ? 0.009 -3.554 6.383 1.00 89.75 75 GLY A O 1
ATOM 597 N N . VAL A 1 76 ? -2.133 -4.212 6.568 1.00 90.56 76 VAL A N 1
ATOM 598 C CA . VAL A 1 76 ? -2.617 -2.978 7.196 1.00 90.56 76 VAL A CA 1
ATOM 599 C C . VAL A 1 76 ? -3.418 -3.314 8.446 1.00 90.56 76 VAL A C 1
ATOM 601 O O . VAL A 1 76 ? -4.343 -4.131 8.403 1.00 90.56 76 VAL A O 1
ATOM 604 N N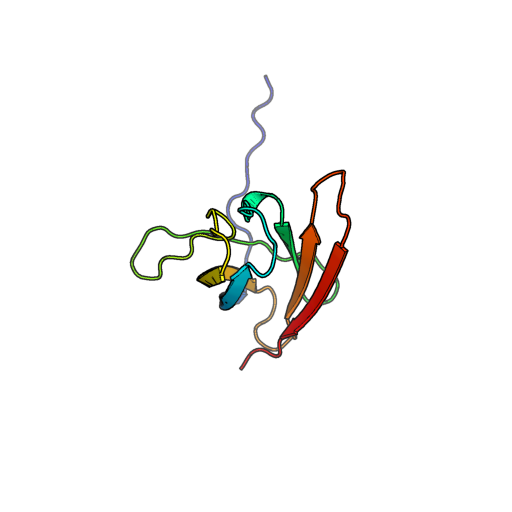 . ALA A 1 77 ? -3.041 -2.701 9.566 1.00 89.56 77 ALA A N 1
ATOM 605 C CA . ALA A 1 77 ? -3.796 -2.767 10.809 1.00 89.56 77 ALA A CA 1
ATOM 606 C C . ALA A 1 77 ? -5.068 -1.919 10.683 1.00 89.56 77 ALA A C 1
ATOM 608 O O . ALA A 1 77 ? -5.018 -0.765 10.255 1.00 89.56 77 ALA A O 1
ATOM 609 N N . LEU A 1 78 ? -6.206 -2.496 11.054 1.00 88.19 78 LEU A N 1
ATOM 610 C CA . LEU A 1 78 ? -7.513 -1.863 10.950 1.00 88.19 78 LEU A CA 1
ATOM 611 C C . LEU A 1 78 ? -7.963 -1.369 12.321 1.00 88.19 78 LEU A C 1
ATOM 613 O O . LEU A 1 78 ? -8.002 -2.131 13.288 1.00 88.19 78 LEU A O 1
ATOM 617 N N . GLU A 1 79 ? -8.343 -0.097 12.392 1.00 86.62 79 GLU A N 1
ATOM 618 C CA . GLU A 1 79 ? -9.019 0.463 13.566 1.00 86.62 79 GLU A CA 1
ATOM 619 C C . GLU A 1 79 ? -10.518 0.148 13.550 1.00 86.62 79 GLU A C 1
ATOM 621 O O . GLU A 1 79 ? -11.160 0.206 14.589 1.00 86.62 79 GLU A O 1
ATOM 626 N N . ASN A 1 80 ? -11.078 -0.156 12.378 1.00 85.81 80 ASN A N 1
ATOM 627 C CA . ASN A 1 80 ? -12.480 -0.480 12.178 1.00 85.81 80 ASN A CA 1
ATOM 628 C C . ASN A 1 80 ? -12.654 -1.473 11.020 1.00 85.81 80 ASN A C 1
ATOM 630 O O . ASN A 1 80 ? -12.150 -1.247 9.922 1.00 85.81 80 ASN A O 1
ATOM 634 N N . LEU A 1 81 ? -13.402 -2.556 11.218 1.00 87.62 81 LEU A N 1
ATOM 635 C CA . LEU A 1 81 ? -13.588 -3.571 10.166 1.00 87.62 81 LEU A CA 1
ATOM 636 C C . LEU A 1 81 ? -14.596 -3.183 9.067 1.00 87.62 81 LEU A C 1
ATOM 638 O O . LEU A 1 81 ? -14.639 -3.826 8.024 1.00 87.62 81 LEU A O 1
ATOM 642 N N . LYS A 1 82 ? -15.414 -2.148 9.286 1.00 88.94 82 LYS A N 1
ATOM 643 C CA . LYS A 1 82 ? -16.503 -1.725 8.385 1.00 88.94 82 LYS A CA 1
ATOM 644 C C . LYS A 1 82 ? -16.183 -0.454 7.601 1.00 88.94 82 LYS A C 1
ATOM 646 O O . LYS A 1 82 ? -16.784 -0.211 6.558 1.00 88.94 82 LYS A O 1
ATOM 651 N N . SER A 1 83 ? -15.274 0.375 8.106 1.00 90.31 83 SER A N 1
ATOM 652 C CA . SER A 1 83 ? -14.868 1.605 7.429 1.00 90.31 83 SER A CA 1
ATOM 653 C C . SER A 1 83 ? -13.954 1.312 6.238 1.00 90.31 83 SER A C 1
ATOM 655 O O . SER A 1 83 ? -13.055 0.475 6.354 1.00 90.31 83 SER A O 1
ATOM 657 N N . PRO A 1 84 ? -14.097 2.041 5.118 1.00 93.06 84 PRO A N 1
ATOM 658 C CA . PRO A 1 84 ? -13.192 1.898 3.989 1.00 93.06 84 PRO A CA 1
ATOM 659 C C . PRO A 1 84 ? -11.761 2.269 4.379 1.00 93.06 84 PRO A C 1
ATOM 661 O O . PRO A 1 84 ? -11.524 3.140 5.221 1.00 93.06 84 PRO A O 1
ATOM 664 N N . LEU A 1 85 ? -10.812 1.615 3.725 1.00 94.06 85 LEU A N 1
ATOM 665 C CA . LEU A 1 85 ? -9.396 1.916 3.815 1.00 94.06 85 LEU A CA 1
ATOM 666 C C . LEU A 1 85 ? -8.997 2.801 2.635 1.00 94.06 85 LEU A C 1
ATOM 668 O O . LEU A 1 85 ? -9.214 2.438 1.481 1.00 94.06 85 LEU A O 1
ATOM 672 N N . ARG A 1 86 ? -8.381 3.947 2.912 1.00 95.19 86 ARG A N 1
ATOM 673 C CA . ARG A 1 86 ? -7.753 4.790 1.895 1.00 95.19 86 ARG A CA 1
ATOM 674 C C . ARG A 1 86 ? -6.260 4.497 1.867 1.00 95.19 86 ARG A C 1
ATOM 676 O O . ARG A 1 86 ? -5.606 4.607 2.895 1.00 95.19 86 ARG A O 1
ATOM 683 N N . LEU A 1 87 ? -5.720 4.152 0.708 1.00 94.12 87 LEU A N 1
ATOM 684 C CA . LEU A 1 87 ? -4.285 4.026 0.483 1.00 94.12 87 LEU A CA 1
ATOM 685 C C . LEU A 1 87 ? -3.805 5.193 -0.360 1.00 94.12 87 LEU A C 1
ATOM 687 O O . LEU A 1 87 ? -4.380 5.468 -1.414 1.00 94.12 87 LEU A O 1
ATOM 691 N N . GLU A 1 88 ? -2.738 5.838 0.078 1.00 94.69 88 GLU A N 1
ATOM 692 C CA . GLU A 1 88 ? -2.000 6.798 -0.730 1.00 94.69 88 GLU A CA 1
ATOM 693 C C . GLU A 1 88 ? -0.632 6.215 -1.059 1.00 94.69 88 GLU A C 1
ATOM 695 O O . GLU A 1 88 ? 0.104 5.793 -0.170 1.00 94.69 88 GLU A O 1
ATOM 700 N N . PHE A 1 89 ? -0.311 6.189 -2.346 1.00 92.31 89 PHE A N 1
ATOM 701 C CA . PHE A 1 89 ? 0.987 5.806 -2.878 1.00 92.31 89 PHE A CA 1
ATOM 702 C C . PHE A 1 89 ? 1.696 7.071 -3.316 1.00 92.31 89 PHE A C 1
ATOM 704 O O . PHE A 1 89 ? 1.126 7.842 -4.094 1.00 92.31 89 PHE A O 1
ATOM 711 N N . LYS A 1 90 ? 2.915 7.289 -2.837 1.00 91.69 90 LYS A N 1
ATOM 712 C CA . LYS A 1 90 ? 3.699 8.472 -3.178 1.00 91.69 90 LYS A CA 1
ATOM 713 C C . LYS A 1 90 ? 5.083 8.050 -3.630 1.00 91.69 90 LYS A C 1
ATOM 715 O O . LYS A 1 90 ? 5.800 7.417 -2.864 1.00 91.69 90 LYS A O 1
ATOM 720 N N . ASN A 1 91 ? 5.461 8.438 -4.843 1.00 89.12 91 ASN A N 1
ATOM 721 C CA . ASN A 1 91 ? 6.852 8.333 -5.249 1.00 89.12 91 ASN A CA 1
ATOM 722 C C . ASN A 1 91 ? 7.666 9.418 -4.536 1.00 89.12 91 ASN A C 1
ATOM 724 O O . ASN A 1 91 ? 7.327 10.604 -4.609 1.00 89.12 91 ASN A O 1
ATOM 728 N N . ILE A 1 92 ? 8.689 8.989 -3.804 1.00 85.75 92 ILE A N 1
ATOM 729 C CA . ILE A 1 92 ? 9.609 9.855 -3.065 1.00 85.75 92 ILE A CA 1
ATOM 730 C C . ILE A 1 92 ? 10.903 10.131 -3.832 1.00 85.75 92 ILE A C 1
ATOM 732 O O . ILE A 1 92 ? 11.736 10.887 -3.340 1.00 85.75 92 ILE A O 1
ATOM 736 N N . ASP A 1 93 ? 11.051 9.574 -5.037 1.00 79.44 93 ASP A N 1
ATOM 737 C CA . ASP A 1 93 ? 12.109 9.965 -5.961 1.00 79.44 93 ASP A CA 1
ATOM 738 C C . ASP A 1 93 ? 12.012 11.474 -6.255 1.00 79.44 93 ASP A C 1
ATOM 740 O O . ASP A 1 93 ? 10.968 11.995 -6.669 1.00 79.44 93 ASP A O 1
ATOM 744 N N . GLU A 1 94 ? 13.120 12.180 -6.028 1.00 67.38 94 GLU A N 1
ATOM 745 C CA . GLU A 1 94 ? 13.243 13.628 -6.189 1.00 67.38 94 GLU A CA 1
ATOM 746 C C . GLU A 1 94 ? 12.893 14.092 -7.611 1.00 67.38 94 GLU A C 1
ATOM 748 O O . GLU A 1 94 ? 12.446 15.227 -7.797 1.00 67.38 94 GLU A O 1
ATOM 753 N N . PHE A 1 95 ? 13.046 13.215 -8.607 1.00 70.69 95 PHE A N 1
ATOM 754 C CA . PHE A 1 95 ? 12.864 13.544 -10.018 1.00 70.69 95 PHE A CA 1
ATOM 755 C C . PHE A 1 95 ? 11.463 13.229 -10.557 1.00 70.69 95 PHE A C 1
ATOM 757 O O . PHE A 1 95 ? 11.100 13.724 -11.627 1.00 70.69 95 PHE A O 1
ATOM 764 N N . GLN A 1 96 ? 10.660 12.428 -9.848 1.00 67.38 96 GLN A N 1
ATOM 765 C CA . GLN A 1 96 ? 9.339 11.992 -10.313 1.00 67.38 96 GLN A CA 1
ATOM 766 C C . GLN A 1 96 ? 8.314 11.955 -9.179 1.00 67.38 96 GLN A C 1
ATOM 768 O O . GLN A 1 96 ? 7.934 10.898 -8.681 1.00 67.38 96 GLN A O 1
ATOM 773 N N . GLN A 1 97 ? 7.791 13.122 -8.809 1.00 74.31 97 GLN A N 1
ATOM 774 C CA . GLN A 1 97 ? 6.751 13.210 -7.788 1.00 74.31 97 GLN A CA 1
ATOM 775 C C . GLN A 1 97 ? 5.378 12.893 -8.383 1.00 74.31 97 GLN A C 1
ATOM 777 O O . GLN A 1 97 ? 4.764 13.721 -9.056 1.00 74.31 97 GLN A O 1
ATOM 782 N N . TYR A 1 98 ? 4.872 11.696 -8.099 1.00 81.31 98 TYR A N 1
ATOM 783 C CA . TYR A 1 98 ? 3.479 11.346 -8.349 1.00 81.31 98 TYR A CA 1
ATOM 784 C C . TYR A 1 98 ? 2.828 10.788 -7.089 1.00 81.31 98 TYR A C 1
ATOM 786 O O . TYR A 1 98 ? 3.471 10.143 -6.257 1.00 81.31 98 TYR A O 1
ATOM 794 N N . GLN A 1 99 ? 1.527 11.044 -6.965 1.00 90.00 99 GLN A N 1
ATOM 795 C CA . GLN A 1 99 ? 0.699 10.531 -5.887 1.00 90.00 99 GLN A CA 1
ATOM 796 C C . GLN A 1 99 ? -0.559 9.891 -6.468 1.00 90.00 99 GLN A C 1
ATOM 798 O O . GLN A 1 99 ? -1.237 10.482 -7.310 1.00 90.00 99 GLN A O 1
ATOM 803 N N . VAL A 1 100 ? -0.878 8.687 -6.003 1.00 91.44 100 VAL A N 1
ATOM 804 C CA . VAL A 1 100 ? -2.096 7.962 -6.370 1.00 91.44 100 VAL A CA 1
ATOM 805 C C . VAL A 1 100 ? -2.846 7.592 -5.103 1.00 91.44 100 VAL A C 1
ATOM 807 O O . VAL A 1 100 ? -2.270 7.029 -4.178 1.00 91.44 100 VAL A O 1
ATOM 810 N N . THR A 1 101 ? -4.148 7.864 -5.081 1.00 94.19 101 THR A N 1
ATOM 811 C CA . THR A 1 101 ? -5.022 7.525 -3.954 1.00 94.19 101 THR A CA 1
ATOM 812 C C . THR A 1 101 ? -6.051 6.490 -4.381 1.00 94.19 101 THR A C 1
ATOM 814 O O . THR A 1 101 ? -6.691 6.642 -5.421 1.00 94.19 101 THR A O 1
ATOM 817 N N . GLN A 1 102 ? -6.237 5.453 -3.568 1.00 93.62 102 GLN A N 1
ATOM 818 C CA . GLN A 1 102 ? -7.230 4.401 -3.777 1.00 93.62 102 GLN A CA 1
ATOM 819 C C . GLN A 1 102 ? -8.077 4.200 -2.523 1.00 93.62 102 GLN A C 1
ATOM 821 O O . GLN A 1 102 ? -7.551 4.169 -1.414 1.00 93.62 102 GLN A O 1
ATOM 826 N N . ASN A 1 103 ? -9.389 4.043 -2.700 1.00 93.19 103 ASN A N 1
ATOM 827 C CA . ASN A 1 103 ? -10.316 3.718 -1.616 1.00 93.19 103 ASN A CA 1
ATOM 828 C C . ASN A 1 103 ? -10.781 2.268 -1.767 1.00 93.19 103 ASN A C 1
ATOM 830 O O . ASN A 1 103 ? -11.280 1.879 -2.821 1.00 93.19 103 ASN A O 1
ATOM 834 N N . ILE A 1 104 ? -10.632 1.481 -0.706 1.00 91.06 104 ILE A N 1
ATOM 835 C CA . ILE A 1 104 ? -10.926 0.052 -0.668 1.00 91.06 104 ILE A CA 1
ATOM 836 C C . ILE A 1 104 ? -12.008 -0.182 0.384 1.00 91.06 104 ILE A C 1
ATOM 838 O O . ILE A 1 104 ? -11.792 0.036 1.575 1.00 91.06 104 ILE A O 1
ATOM 842 N N . ASN A 1 105 ? -13.174 -0.653 -0.053 1.00 90.69 105 ASN A N 1
ATOM 843 C CA . ASN A 1 105 ? -14.215 -1.108 0.864 1.00 90.69 105 ASN A CA 1
ATOM 844 C C . ASN A 1 105 ? -13.839 -2.490 1.409 1.00 90.69 105 ASN A C 1
ATOM 846 O O . ASN A 1 105 ? -13.549 -3.406 0.636 1.00 90.69 105 ASN A O 1
ATOM 850 N N . LEU A 1 106 ? -13.845 -2.628 2.732 1.00 85.31 106 LEU A N 1
ATOM 851 C CA . LEU A 1 106 ? -13.575 -3.890 3.414 1.00 85.31 106 LEU A CA 1
ATOM 852 C C . LEU A 1 106 ? -14.850 -4.749 3.407 1.00 85.31 106 LEU A C 1
ATOM 854 O O . LEU A 1 106 ? -15.951 -4.214 3.550 1.00 85.31 106 LEU A O 1
ATOM 858 N N . LYS A 1 107 ? -14.698 -6.054 3.162 1.00 71.38 107 LYS A N 1
ATOM 859 C CA . LYS A 1 107 ? -15.794 -7.035 3.150 1.00 71.38 107 LYS A CA 1
ATOM 860 C C . LYS A 1 107 ? -15.876 -7.775 4.474 1.00 71.38 107 LYS A C 1
ATOM 862 O O . LYS A 1 107 ? -14.793 -8.083 5.017 1.00 71.38 107 LYS A O 1
#